Protein AF-A0A7C0XKW4-F1 (afdb_monomer)

Secondary structure (DSSP, 8-state):
--HHHHHHHHHHTT-S------HHHHHHHH--

pLDDT: mean 88.99, std 10.31, range [50.84, 97.44]

Sequence (32 aa):
MNLCRLREFMKREELNVVLICSPENIYHFSGF

Solvent-accessible surface area (backbone atoms only — not comparable to full-atom values): 2167 Å² total; per-residue (Å²): 142,57,63,66,60,54,51,52,49,30,62,74,71,72,48,92,76,84,87,82,84,49,70,70,56,45,41,67,69,69,70,107

Radius of gyration: 9.84 Å; Cα contacts (8 Å, |Δi|>4): 11; chains: 1; bounding box: 18×17×26 Å

Mean predicted aligned error: 3.46 Å

Structure (mmCIF, N/CA/C/O backbone):
data_AF-A0A7C0XKW4-F1
#
_entry.id   AF-A0A7C0XKW4-F1
#
loop_
_atom_site.group_PDB
_atom_site.id
_atom_site.type_symbo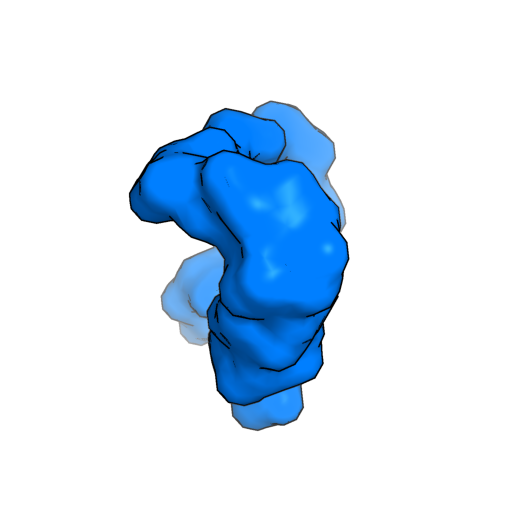l
_atom_site.label_atom_id
_atom_site.label_alt_id
_atom_site.label_comp_id
_atom_site.label_asym_id
_atom_site.label_entity_id
_atom_site.label_seq_id
_atom_site.pdbx_PDB_ins_code
_atom_site.Cartn_x
_atom_site.Cartn_y
_atom_site.Cartn_z
_atom_site.occupancy
_atom_site.B_iso_or_equiv
_atom_site.auth_seq_id
_atom_site.auth_comp_id
_atom_site.auth_asym_id
_atom_site.auth_atom_id
_atom_site.pdbx_PDB_model_num
ATOM 1 N N . MET A 1 1 ? 10.355 -8.854 -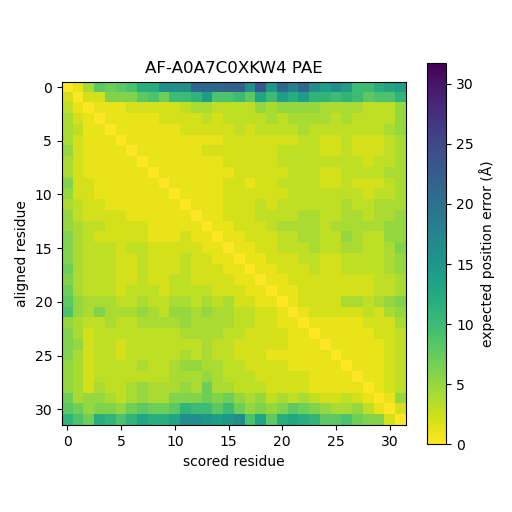1.025 1.00 50.84 1 MET A N 1
ATOM 2 C CA . MET A 1 1 ? 9.672 -9.206 0.246 1.00 50.84 1 MET A CA 1
ATOM 3 C C . MET A 1 1 ? 9.555 -7.973 1.164 1.00 50.84 1 MET A C 1
ATOM 5 O O . MET A 1 1 ? 10.150 -7.953 2.231 1.00 50.84 1 MET A O 1
ATOM 9 N N . ASN A 1 2 ? 8.819 -6.923 0.748 1.00 75.12 2 ASN A N 1
ATOM 10 C CA . ASN A 1 2 ? 8.710 -5.645 1.497 1.00 75.12 2 ASN A CA 1
ATOM 11 C C . ASN A 1 2 ? 7.265 -5.235 1.864 1.00 75.12 2 ASN A C 1
ATOM 13 O O . ASN A 1 2 ? 7.055 -4.373 2.711 1.00 75.12 2 ASN A O 1
ATOM 17 N N . LEU A 1 3 ? 6.251 -5.909 1.311 1.00 87.06 3 LEU A N 1
ATOM 18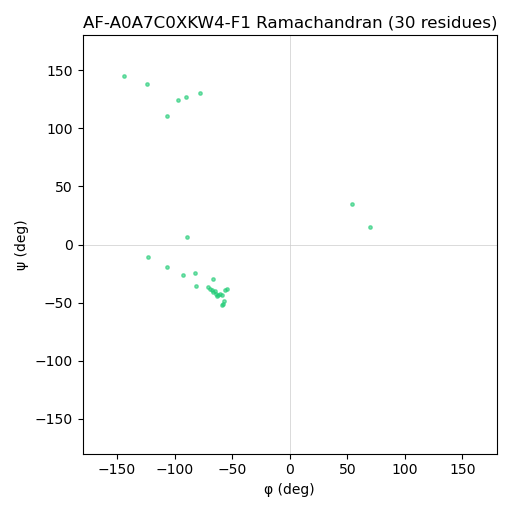 C CA . LEU A 1 3 ? 4.842 -5.633 1.625 1.00 87.06 3 LEU A CA 1
ATOM 19 C C . LEU A 1 3 ? 4.466 -5.984 3.074 1.00 87.06 3 LEU A C 1
ATOM 21 O O . LEU A 1 3 ? 3.612 -5.327 3.659 1.00 87.06 3 LEU A O 1
ATOM 25 N N . CYS A 1 4 ? 5.124 -6.975 3.688 1.00 89.94 4 CYS A N 1
ATOM 26 C CA . CYS A 1 4 ? 4.886 -7.320 5.094 1.00 89.94 4 CYS A CA 1
ATOM 27 C C . CYS A 1 4 ? 5.242 -6.160 6.031 1.00 89.94 4 CYS A C 1
ATOM 29 O O . CYS A 1 4 ? 4.459 -5.842 6.919 1.00 89.94 4 CYS A O 1
ATOM 31 N N . ARG A 1 5 ? 6.377 -5.489 5.792 1.00 91.44 5 ARG A N 1
ATOM 32 C CA . ARG A 1 5 ? 6.806 -4.330 6.589 1.00 91.44 5 ARG A CA 1
ATOM 33 C C . ARG A 1 5 ? 5.866 -3.142 6.405 1.00 91.44 5 ARG A C 1
ATOM 35 O O . ARG A 1 5 ? 5.499 -2.507 7.387 1.00 91.44 5 ARG A O 1
ATOM 42 N N . LEU A 1 6 ? 5.419 -2.893 5.170 1.0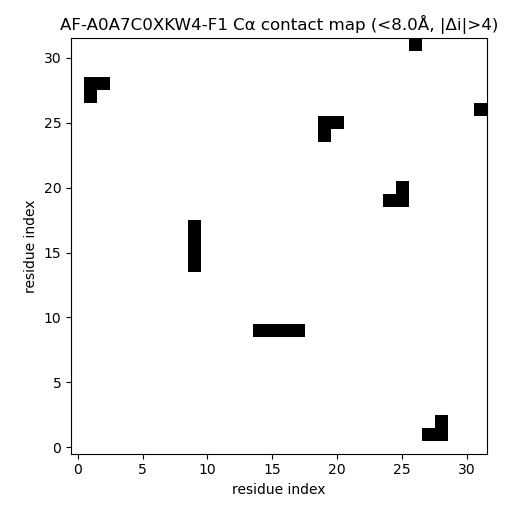0 91.69 6 LEU A N 1
ATOM 43 C CA . LEU A 1 6 ? 4.409 -1.868 4.892 1.00 91.69 6 LEU A CA 1
ATOM 44 C C . LEU A 1 6 ? 3.092 -2.164 5.626 1.00 91.69 6 LEU A C 1
ATOM 46 O O . LEU A 1 6 ? 2.512 -1.274 6.237 1.00 91.69 6 LEU A O 1
ATOM 50 N N . ARG A 1 7 ? 2.652 -3.427 5.638 1.00 92.81 7 ARG A N 1
ATOM 51 C CA . ARG A 1 7 ? 1.446 -3.850 6.360 1.00 92.81 7 ARG A CA 1
ATOM 52 C C . ARG A 1 7 ? 1.578 -3.693 7.877 1.00 92.81 7 ARG A C 1
ATOM 54 O O . ARG A 1 7 ? 0.614 -3.295 8.525 1.00 92.81 7 ARG A O 1
ATOM 61 N N . GLU A 1 8 ? 2.737 -4.006 8.457 1.00 95.75 8 GLU A N 1
ATOM 62 C CA . GLU A 1 8 ? 2.978 -3.776 9.888 1.00 95.75 8 GLU A CA 1
ATOM 63 C C . GLU A 1 8 ? 2.947 -2.290 10.238 1.00 95.75 8 GLU A C 1
ATOM 65 O O . GLU A 1 8 ? 2.335 -1.919 11.237 1.00 95.75 8 GLU A O 1
ATOM 70 N N . PHE A 1 9 ? 3.557 -1.450 9.400 1.00 94.25 9 PHE A N 1
ATOM 71 C CA . PHE A 1 9 ? 3.482 0.001 9.535 1.00 94.25 9 PHE A CA 1
ATOM 72 C C . PHE A 1 9 ? 2.028 0.489 9.492 1.00 94.25 9 PHE A C 1
ATOM 74 O O . PHE A 1 9 ? 1.581 1.135 10.433 1.00 94.25 9 PHE A O 1
ATOM 81 N N . MET A 1 10 ? 1.253 0.085 8.478 1.00 95.75 10 MET A N 1
ATOM 82 C CA . MET A 1 10 ? -0.165 0.452 8.369 1.00 95.75 10 MET A CA 1
ATOM 83 C C . MET A 1 10 ? -0.974 0.042 9.603 1.00 95.75 10 MET A C 1
ATOM 85 O O . MET A 1 10 ? -1.820 0.801 10.058 1.00 95.75 10 MET A O 1
ATOM 89 N N . LYS A 1 11 ? -0.697 -1.136 10.176 1.00 97.19 11 LYS A N 1
ATOM 90 C CA . LYS A 1 11 ? -1.375 -1.597 11.394 1.00 97.19 11 LYS A CA 1
ATOM 91 C C . LYS A 1 11 ? -1.019 -0.752 12.621 1.00 97.19 11 LYS A C 1
ATOM 93 O O . LYS A 1 11 ? -1.889 -0.534 13.455 1.00 97.19 11 LYS A O 1
ATOM 98 N N . ARG A 1 12 ? 0.243 -0.327 12.759 1.00 97.44 12 ARG A N 1
ATOM 99 C CA . ARG A 1 12 ? 0.703 0.503 13.889 1.00 97.44 12 ARG A CA 1
ATOM 100 C C . ARG A 1 12 ? 0.133 1.915 13.834 1.00 97.44 12 ARG A C 1
ATOM 102 O O . ARG A 1 12 ? -0.234 2.441 14.872 1.00 97.44 12 ARG A O 1
ATOM 109 N N . GLU A 1 13 ? 0.027 2.470 12.634 1.00 97.44 13 GLU A N 1
ATOM 110 C CA . GLU A 1 13 ? -0.494 3.819 12.393 1.00 97.44 13 GLU A CA 1
ATOM 111 C C . GLU A 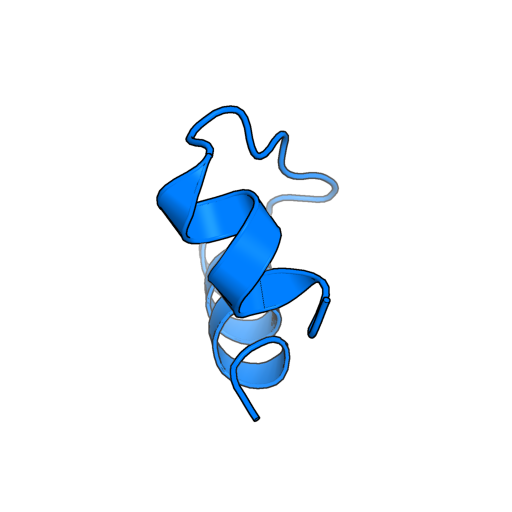1 13 ? -2.023 3.849 12.193 1.00 97.44 13 GLU A C 1
ATOM 113 O O . GLU A 1 13 ? -2.574 4.878 11.819 1.00 97.44 13 GLU A O 1
ATOM 118 N N . GLU A 1 14 ? -2.711 2.716 12.387 1.00 97.31 14 GLU A N 1
ATOM 119 C CA . GLU A 1 14 ? -4.168 2.579 12.216 1.00 97.31 14 GLU A CA 1
ATOM 120 C C . GLU A 1 14 ? -4.676 3.031 10.827 1.00 97.31 14 GLU A C 1
ATOM 122 O O . GLU A 1 14 ? -5.781 3.551 10.663 1.00 97.31 14 GLU A O 1
ATOM 127 N N . LEU A 1 15 ? -3.867 2.797 9.788 1.00 96.69 15 LEU A N 1
ATOM 128 C CA . LEU A 1 15 ? -4.165 3.162 8.405 1.00 96.69 15 LEU A CA 1
ATOM 129 C C . LEU A 1 15 ? -4.891 2.027 7.678 1.00 96.69 15 LEU A C 1
ATOM 131 O O . LEU A 1 15 ? -4.391 0.907 7.568 1.00 96.69 15 LEU A O 1
ATOM 135 N N . ASN A 1 16 ? -6.038 2.347 7.079 1.00 94.00 16 ASN A N 1
ATOM 136 C CA . ASN A 1 16 ? -6.796 1.397 6.260 1.00 94.00 16 ASN A CA 1
ATOM 137 C C . ASN A 1 16 ? -6.252 1.285 4.826 1.00 94.00 16 ASN A C 1
ATOM 139 O O . ASN A 1 16 ? -6.268 0.207 4.235 1.00 94.00 16 ASN A O 1
ATOM 143 N N . VAL A 1 17 ? -5.775 2.399 4.260 1.00 94.62 17 VAL A N 1
ATOM 144 C CA . VAL A 1 17 ? -5.262 2.503 2.885 1.00 94.62 17 VAL A CA 1
ATOM 145 C C . VAL A 1 17 ? -4.088 3.477 2.865 1.00 94.62 17 VAL A C 1
ATOM 147 O O . VAL A 1 17 ? -4.091 4.471 3.587 1.00 94.62 17 VAL A O 1
ATOM 150 N N . VAL A 1 18 ? -3.098 3.206 2.014 1.00 92.19 18 VAL A N 1
ATOM 151 C CA . VAL A 1 18 ? -1.981 4.114 1.728 1.00 92.19 18 VAL A CA 1
ATOM 152 C C . VAL A 1 18 ? -1.901 4.381 0.230 1.00 92.19 18 VAL A C 1
ATOM 154 O O . VAL A 1 18 ? -2.059 3.467 -0.579 1.00 92.19 18 VAL A O 1
ATOM 157 N N . LEU A 1 19 ? -1.646 5.635 -0.137 1.00 94.19 19 L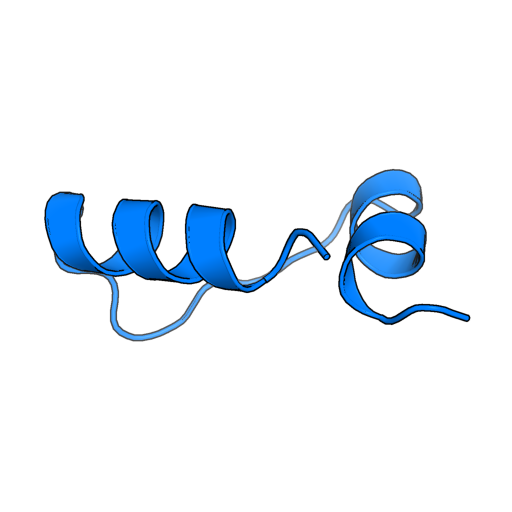EU A N 1
ATOM 158 C CA . LEU A 1 19 ? -1.368 6.030 -1.514 1.00 94.19 19 LEU A CA 1
ATOM 159 C C . LEU A 1 19 ? 0.150 6.105 -1.709 1.00 94.19 19 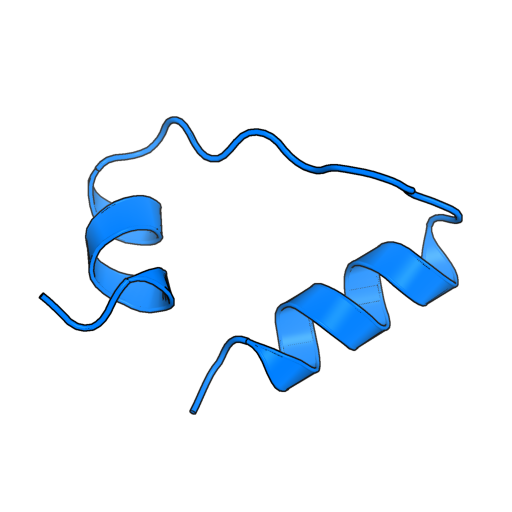LEU A C 1
ATOM 161 O O . LEU A 1 19 ? 0.835 6.819 -0.978 1.00 94.19 19 LE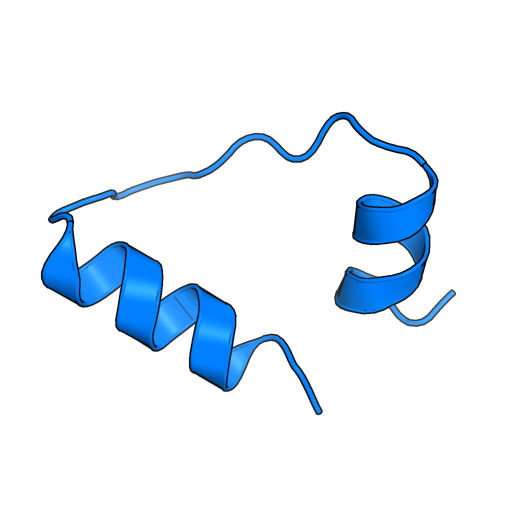U A O 1
ATOM 165 N N . ILE A 1 20 ? 0.673 5.376 -2.694 1.00 91.69 20 ILE A N 1
ATOM 166 C CA . ILE A 1 20 ? 2.100 5.381 -3.028 1.00 91.69 20 ILE A CA 1
ATOM 167 C C . ILE A 1 20 ? 2.293 6.164 -4.324 1.00 91.69 20 ILE A C 1
ATOM 169 O O . ILE A 1 20 ? 1.884 5.707 -5.386 1.00 91.69 20 ILE A O 1
ATOM 173 N N . CYS A 1 21 ? 2.920 7.339 -4.229 1.00 92.31 21 CYS A N 1
ATOM 174 C CA . CYS A 1 21 ? 3.096 8.243 -5.373 1.00 92.31 21 CYS A CA 1
ATOM 175 C C . CYS A 1 21 ? 4.528 8.298 -5.917 1.00 92.31 21 CYS A C 1
ATOM 177 O O . CYS A 1 21 ? 4.727 8.754 -7.039 1.00 92.31 21 CYS A O 1
ATOM 179 N N . SER A 1 22 ? 5.534 7.891 -5.136 1.00 94.06 22 SER A N 1
ATOM 180 C CA . SER A 1 22 ? 6.929 7.953 -5.592 1.00 94.06 22 SER A CA 1
ATOM 181 C C . SER A 1 22 ? 7.224 6.783 -6.546 1.00 94.06 22 SER A C 1
ATOM 183 O O . SER A 1 22 ? 6.910 5.638 -6.192 1.00 94.06 22 SER A O 1
ATOM 185 N N . PRO A 1 23 ? 7.822 7.036 -7.728 1.00 92.00 23 PRO A N 1
ATOM 186 C CA . PRO A 1 23 ? 8.173 5.990 -8.691 1.00 92.00 23 PRO A CA 1
ATOM 187 C C . PRO A 1 23 ? 9.043 4.882 -8.088 1.00 92.00 23 PRO A C 1
ATOM 189 O O . PRO A 1 23 ? 8.824 3.702 -8.361 1.00 92.00 23 PRO A O 1
ATOM 192 N N . GLU A 1 24 ? 9.981 5.247 -7.213 1.00 92.12 24 GLU A N 1
ATOM 193 C CA . GLU A 1 24 ? 10.877 4.312 -6.531 1.00 92.12 24 GLU A CA 1
ATOM 194 C C . GLU A 1 24 ? 10.094 3.350 -5.633 1.00 92.1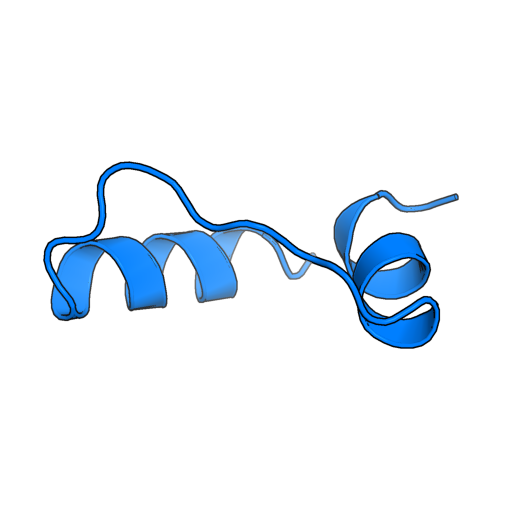2 24 GLU A C 1
ATOM 196 O O . GLU A 1 24 ? 10.323 2.141 -5.649 1.00 92.12 24 GLU A O 1
ATOM 201 N N . ASN A 1 25 ? 9.128 3.877 -4.876 1.00 90.06 25 ASN A N 1
ATOM 202 C CA . ASN A 1 25 ? 8.287 3.066 -4.002 1.00 90.06 25 ASN A CA 1
ATOM 203 C C . ASN A 1 25 ? 7.310 2.198 -4.803 1.00 90.06 25 ASN A C 1
ATOM 205 O O . ASN A 1 25 ? 7.076 1.049 -4.428 1.00 90.06 25 ASN A O 1
ATOM 209 N N . ILE A 1 26 ? 6.772 2.703 -5.917 1.00 89.44 26 ILE A N 1
ATOM 210 C CA . ILE A 1 26 ? 5.930 1.903 -6.814 1.00 89.44 26 ILE A CA 1
ATOM 211 C C . ILE A 1 26 ? 6.723 0.697 -7.317 1.00 89.44 26 ILE A C 1
ATOM 213 O O . ILE A 1 26 ? 6.263 -0.428 -7.136 1.00 89.44 26 ILE A O 1
ATOM 217 N N . TYR A 1 27 ? 7.927 0.900 -7.859 1.00 89.50 27 TYR A N 1
ATOM 218 C CA . TYR A 1 27 ? 8.794 -0.195 -8.310 1.00 89.50 27 TYR A CA 1
ATOM 219 C C . TYR A 1 27 ? 9.092 -1.177 -7.164 1.00 89.50 27 TYR A C 1
ATOM 221 O O . TYR A 1 27 ? 8.855 -2.381 -7.268 1.00 89.50 27 TYR A O 1
ATOM 229 N N . HIS A 1 28 ? 9.483 -0.646 -6.002 1.00 87.00 28 HIS A N 1
ATOM 230 C CA . HIS A 1 28 ? 9.830 -1.450 -4.834 1.00 87.00 28 HIS A CA 1
ATOM 231 C C . HIS A 1 28 ? 8.678 -2.353 -4.347 1.00 87.00 28 HIS A C 1
ATOM 233 O O . HIS A 1 28 ? 8.914 -3.498 -3.935 1.00 87.00 28 HIS A O 1
ATOM 239 N N . PHE A 1 29 ? 7.447 -1.841 -4.291 1.00 86.88 29 PHE A N 1
ATOM 240 C CA . PHE A 1 29 ? 6.313 -2.569 -3.711 1.00 86.88 29 PHE A CA 1
ATOM 241 C C . PHE A 1 29 ? 5.512 -3.377 -4.731 1.00 86.88 29 PHE A C 1
ATOM 243 O O . PHE A 1 29 ? 4.908 -4.376 -4.342 1.00 86.88 29 PHE A O 1
ATOM 250 N N . SER A 1 30 ? 5.519 -2.981 -6.005 1.00 83.75 30 SER A N 1
ATOM 251 C CA . SER A 1 30 ? 4.798 -3.691 -7.068 1.00 83.75 30 SER A CA 1
ATOM 252 C C . SER A 1 30 ? 5.563 -4.897 -7.619 1.00 83.75 30 SER A C 1
ATOM 254 O O . SER A 1 30 ? 4.932 -5.840 -8.087 1.00 83.75 30 SER A O 1
ATOM 256 N N . GLY A 1 31 ? 6.898 -4.907 -7.510 1.00 72.62 31 GLY A N 1
ATOM 257 C CA . GLY A 1 31 ? 7.727 -5.997 -8.030 1.00 72.62 31 GLY A CA 1
ATOM 258 C C . GLY A 1 31 ? 7.790 -6.062 -9.560 1.00 72.62 31 GLY A C 1
ATOM 259 O O . GLY A 1 31 ? 8.184 -7.106 -10.081 1.00 72.62 31 GLY A O 1
ATOM 260 N N . PHE A 1 32 ? 7.379 -4.984 -10.242 1.00 60.66 32 PHE A N 1
ATOM 261 C CA . PHE A 1 32 ? 7.759 -4.712 -11.631 1.00 60.66 32 PHE A CA 1
ATOM 262 C C . PHE A 1 32 ? 9.256 -4.421 -11.750 1.00 60.66 32 PHE A C 1
ATOM 264 O O . PHE A 1 32 ? 9.868 -4.083 -10.711 1.00 60.66 32 PHE A O 1
#

Foldseek 3Di:
DCVVVVVVVCVVVVHPDDDDDDPVVCCVPVVD

Nearest PDB structures (foldseek):
  8kg6-assembly1_K  TM=3.313E-01  e=6.591E+00  Saccharomyces cerevisiae S288C